Protein AF-A0A6I5P6I9-F1 (afdb_monomer_lite)

Foldseek 3Di:
DDDLVNVLVVQLVLLCVLLVVVCVVPPLDPDDDDQLDDLSNLVSLVVSCVVVVNPDLVSSLVCCVVPPCVVVVRSDPSVVSVVSNQSCLVSVVVSVVVVCVVVVVVPPPDDPDPPRPNPPPPPPPVPPPDDDDDPDDDDDDDDDDDDDDDDDDDD

Secondary structure (DSSP, 8-state):
---HHHHHHHHHHHHHHHHHHHHHHS-S-SSSPPPSS-HHHHHHHHHHHHHTT--SHHHHHHHHHHHSTTT-TT---HHHHHHHHHHTHHHHHHHHHHHHHHTTGGGSS----------------------------------------------

pLDDT: mean 72.96, std 24.02, range [27.31, 95.38]

Radius of gyration: 27.23 Å; chains: 1; bounding box: 78×47×62 Å

Sequence (155 aa):
MFDIDEFIIAVFLVVDKYLTPLLQRSPPRRKGAAPALSDSEVVTLEIVGEFLGHHDDARLWRYFYHHWHDWFPDLPNRTTFVRQAANLWHYKQLLQQQLLQTLGAAKSDLYRVDAFRCPSVASNAHPKRRYLPDWSATGVLRRNSAPFMVSVDTS

Structure (mmCIF, N/CA/C/O backbone):
data_AF-A0A6I5P6I9-F1
#
_entry.id   AF-A0A6I5P6I9-F1
#
loop_
_atom_site.group_PDB
_atom_site.id
_atom_site.type_symbol
_atom_site.label_atom_id
_atom_site.label_alt_id
_atom_site.label_comp_id
_atom_site.label_asym_id
_atom_site.label_entity_id
_atom_site.label_seq_id
_atom_site.pdbx_PDB_ins_code
_atom_site.Cartn_x
_atom_site.Cartn_y
_atom_site.Cartn_z
_atom_site.occupancy
_atom_site.B_iso_or_equiv
_atom_site.auth_seq_id
_atom_site.auth_comp_id
_atom_site.auth_asym_id
_atom_site.auth_atom_id
_atom_site.pdbx_PDB_model_num
ATOM 1 N N . MET A 1 1 ? -20.139 -18.083 -5.798 1.00 61.97 1 MET A N 1
ATOM 2 C CA . MET A 1 1 ? -18.685 -18.1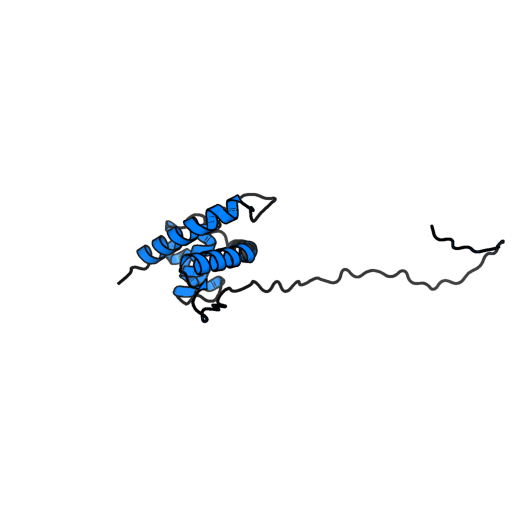58 -6.040 1.00 61.97 1 MET A CA 1
ATOM 3 C C . MET A 1 1 ? -18.282 -16.734 -6.357 1.00 61.97 1 MET A C 1
ATOM 5 O O . MET A 1 1 ? -18.874 -16.203 -7.281 1.00 61.97 1 MET A O 1
ATOM 9 N N . PHE A 1 2 ? -17.467 -16.088 -5.522 1.00 72.81 2 PHE A N 1
ATOM 10 C CA . PHE A 1 2 ? -17.078 -14.690 -5.747 1.00 72.81 2 PHE A CA 1
ATOM 11 C C . PHE A 1 2 ? -16.168 -14.615 -6.970 1.00 72.81 2 PHE A C 1
ATOM 13 O O . PHE A 1 2 ? -15.232 -15.414 -7.062 1.00 72.81 2 PHE A O 1
ATOM 20 N N . ASP A 1 3 ? -16.462 -13.701 -7.891 1.00 91.44 3 ASP A N 1
ATOM 21 C CA . ASP A 1 3 ? -15.547 -13.398 -8.990 1.00 91.44 3 ASP A CA 1
ATOM 22 C C . ASP A 1 3 ? -14.326 -12.625 -8.466 1.00 91.44 3 ASP A C 1
ATOM 24 O O . ASP A 1 3 ? -14.377 -12.003 -7.399 1.00 91.44 3 ASP A O 1
ATOM 28 N N . ILE A 1 4 ? -13.215 -12.664 -9.200 1.00 91.12 4 ILE A N 1
ATOM 29 C CA . ILE A 1 4 ? -11.998 -11.929 -8.838 1.00 91.12 4 ILE A CA 1
ATOM 30 C C . ILE A 1 4 ? -12.285 -10.422 -8.847 1.00 91.12 4 ILE A C 1
ATOM 32 O O . ILE A 1 4 ? -11.864 -9.722 -7.929 1.00 91.12 4 ILE A O 1
ATOM 36 N N . ASP A 1 5 ? -13.075 -9.949 -9.809 1.00 93.38 5 ASP A N 1
ATOM 37 C CA . ASP A 1 5 ? -13.570 -8.574 -9.919 1.00 93.38 5 ASP A CA 1
ATOM 38 C C . ASP A 1 5 ? -14.283 -8.123 -8.638 1.00 93.38 5 ASP A C 1
ATOM 40 O O . ASP A 1 5 ? -13.921 -7.121 -8.015 1.00 93.38 5 ASP A O 1
ATOM 44 N N . GLU A 1 6 ? -15.282 -8.901 -8.209 1.00 93.56 6 GLU A N 1
ATOM 45 C CA . GLU A 1 6 ? -16.060 -8.630 -6.999 1.00 93.56 6 GLU A CA 1
ATOM 46 C C . GLU A 1 6 ? -15.175 -8.656 -5.754 1.00 93.56 6 GLU A C 1
ATOM 48 O O . GLU A 1 6 ? -15.343 -7.833 -4.853 1.00 93.56 6 GLU A O 1
ATOM 53 N N . PHE A 1 7 ? -14.211 -9.577 -5.707 1.00 93.00 7 PHE A N 1
ATOM 54 C CA . PHE A 1 7 ? -13.251 -9.664 -4.617 1.00 93.00 7 PHE A CA 1
ATOM 55 C C . PHE A 1 7 ? -12.341 -8.431 -4.555 1.00 93.00 7 PHE A C 1
ATOM 57 O O . PHE A 1 7 ? -12.190 -7.850 -3.480 1.00 93.00 7 PHE A O 1
ATOM 64 N N . ILE A 1 8 ? -11.786 -7.984 -5.686 1.00 93.94 8 ILE A N 1
ATOM 65 C CA . ILE A 1 8 ? -10.951 -6.776 -5.765 1.00 93.94 8 ILE A CA 1
ATOM 66 C C . ILE A 1 8 ? -11.746 -5.558 -5.293 1.00 93.94 8 ILE A C 1
ATOM 68 O O . ILE A 1 8 ? -11.266 -4.807 -4.442 1.00 93.94 8 ILE A O 1
ATOM 72 N N . ILE A 1 9 ? -12.975 -5.389 -5.791 1.00 94.81 9 ILE A N 1
ATOM 73 C CA . ILE A 1 9 ? -13.851 -4.275 -5.408 1.00 94.81 9 ILE A CA 1
ATOM 74 C C . ILE A 1 9 ? -14.168 -4.334 -3.911 1.00 94.81 9 ILE A C 1
ATOM 76 O O . ILE A 1 9 ? -14.055 -3.326 -3.215 1.00 94.81 9 ILE A O 1
ATOM 80 N N . ALA A 1 10 ? -14.533 -5.507 -3.388 1.00 95.06 10 ALA A N 1
ATOM 81 C CA . ALA A 1 10 ? -14.851 -5.674 -1.975 1.00 95.06 10 ALA A CA 1
ATOM 82 C C . ALA A 1 10 ? -13.653 -5.332 -1.075 1.00 95.06 10 ALA A C 1
ATOM 84 O O . ALA A 1 10 ? -13.813 -4.600 -0.095 1.00 95.06 10 ALA A O 1
ATOM 85 N N . VAL A 1 11 ? -12.452 -5.813 -1.418 1.00 94.25 11 VAL A N 1
ATOM 86 C CA . VAL A 1 11 ? -11.222 -5.493 -0.680 1.00 94.25 11 VAL A CA 1
ATOM 87 C C . VAL A 1 11 ? -10.930 -3.999 -0.758 1.00 94.25 11 VAL A C 1
ATOM 89 O O . VAL A 1 11 ? -10.682 -3.396 0.284 1.00 94.25 11 VAL A O 1
ATOM 92 N N . PHE A 1 12 ? -11.021 -3.387 -1.942 1.00 95.19 12 PHE A N 1
ATOM 93 C CA . PHE A 1 12 ? -10.789 -1.954 -2.115 1.00 95.19 12 PHE A CA 1
ATOM 94 C C . PHE A 1 12 ? -11.726 -1.114 -1.244 1.00 95.19 12 PHE A C 1
ATOM 96 O O . PHE A 1 12 ? -11.264 -0.260 -0.491 1.00 95.19 12 PHE A O 1
ATOM 103 N N . LEU A 1 13 ? -13.032 -1.393 -1.276 1.00 95.38 13 LEU A N 1
ATOM 104 C CA . LEU A 1 13 ? -14.025 -0.653 -0.494 1.00 95.38 13 LEU A CA 1
ATOM 105 C C . LEU A 1 13 ? -13.794 -0.784 1.014 1.00 95.38 13 LEU A C 1
ATOM 107 O O . LEU A 1 13 ? -13.970 0.182 1.758 1.00 95.38 13 LEU A O 1
ATOM 111 N N . VAL A 1 14 ? -13.399 -1.972 1.481 1.00 93.69 14 VAL A N 1
ATOM 112 C CA . VAL A 1 14 ? -13.029 -2.172 2.884 1.00 93.69 14 VAL A CA 1
ATOM 113 C C . VAL A 1 14 ? -11.766 -1.376 3.193 1.00 93.69 14 VAL A C 1
ATOM 115 O O . VAL A 1 14 ? -11.786 -0.538 4.089 1.00 93.69 14 VAL A O 1
ATOM 118 N N . VAL A 1 15 ? -10.680 -1.583 2.452 1.00 94.38 15 VAL A N 1
ATOM 119 C CA . VAL A 1 15 ? -9.406 -0.895 2.691 1.00 94.38 15 VAL A CA 1
ATOM 120 C C . VAL A 1 15 ? -9.607 0.613 2.715 1.00 94.38 15 VAL A C 1
ATOM 122 O O . VAL A 1 15 ? -9.220 1.245 3.693 1.00 94.38 15 VAL A O 1
ATOM 125 N N . ASP A 1 16 ? -10.271 1.182 1.714 1.00 94.56 16 ASP A N 1
ATOM 126 C CA . ASP A 1 16 ? -10.471 2.622 1.609 1.00 94.56 16 ASP A CA 1
ATOM 127 C C . ASP A 1 16 ? -11.277 3.188 2.789 1.00 94.56 16 ASP A C 1
ATOM 129 O O . ASP A 1 16 ? -10.870 4.170 3.417 1.00 94.56 16 ASP A O 1
ATOM 133 N N . LYS A 1 17 ? -12.352 2.497 3.193 1.00 94.00 17 LYS A N 1
ATOM 134 C CA . LYS A 1 17 ? -13.175 2.875 4.351 1.00 94.00 17 LYS A CA 1
ATOM 135 C C . LYS A 1 17 ? -12.370 2.965 5.651 1.00 94.00 17 LYS A C 1
ATOM 137 O O . LYS A 1 17 ? -12.623 3.858 6.462 1.00 94.00 17 LYS A O 1
ATOM 142 N N . TYR A 1 18 ? -11.445 2.033 5.887 1.00 92.38 18 TYR A N 1
ATOM 143 C CA . TYR A 1 18 ? -10.670 1.977 7.134 1.00 92.38 18 TYR A CA 1
ATOM 144 C C . TYR A 1 18 ? -9.365 2.782 7.059 1.00 92.38 18 TYR A C 1
ATOM 146 O O . TYR A 1 18 ? -8.949 3.354 8.068 1.00 92.38 18 TYR A O 1
ATOM 154 N N . LEU A 1 19 ? -8.735 2.864 5.886 1.00 93.50 19 LEU A N 1
ATOM 155 C CA . LEU A 1 19 ? -7.439 3.506 5.685 1.00 93.50 19 LEU A CA 1
ATOM 156 C C . LEU A 1 19 ? -7.558 5.024 5.536 1.00 93.50 19 LEU A C 1
ATOM 158 O O . LEU A 1 19 ? -6.771 5.751 6.143 1.00 93.50 19 LEU A O 1
ATOM 162 N N . THR A 1 20 ? -8.550 5.522 4.796 1.00 92.75 20 THR A N 1
ATOM 163 C CA . THR A 1 20 ? -8.712 6.960 4.528 1.00 92.75 20 THR A CA 1
ATOM 164 C C . THR A 1 20 ? -8.754 7.813 5.806 1.00 92.75 20 THR A C 1
ATOM 166 O O . THR A 1 20 ? -7.992 8.782 5.897 1.00 92.75 20 THR A O 1
ATOM 169 N N . PRO A 1 21 ? -9.518 7.451 6.858 1.00 92.62 21 PRO A N 1
ATOM 170 C CA . PRO A 1 21 ? -9.493 8.185 8.125 1.00 92.62 21 PRO A CA 1
ATOM 171 C C . PRO A 1 21 ? -8.122 8.181 8.822 1.00 92.62 21 PRO A C 1
ATOM 173 O O . PRO A 1 21 ? -7.765 9.150 9.494 1.00 92.62 21 PRO A O 1
ATOM 176 N N . LEU A 1 22 ? -7.337 7.107 8.676 1.00 91.06 22 LEU A N 1
ATOM 177 C CA . LEU A 1 22 ? -5.991 7.011 9.251 1.00 91.06 22 LEU A CA 1
ATOM 178 C C . LEU A 1 22 ? -5.008 7.929 8.514 1.00 91.06 22 LEU A C 1
ATOM 180 O O . LEU A 1 22 ? -4.232 8.639 9.158 1.00 91.06 22 LEU A O 1
ATOM 184 N N . LE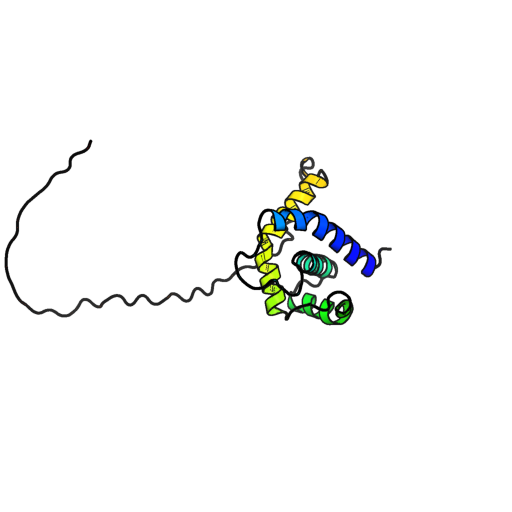U A 1 23 ? -5.084 7.963 7.181 1.00 90.44 23 LEU A N 1
ATOM 185 C CA . LEU A 1 23 ? -4.256 8.827 6.335 1.00 90.44 23 LEU A CA 1
ATOM 186 C C . LEU A 1 23 ? -4.571 10.314 6.544 1.00 90.44 23 LEU A C 1
ATOM 188 O O . LEU A 1 23 ? -3.662 11.141 6.527 1.00 90.44 23 LEU A O 1
ATOM 192 N N . GLN A 1 24 ? -5.838 10.663 6.786 1.00 89.44 24 GLN A N 1
ATOM 193 C CA . GLN A 1 24 ? -6.246 12.041 7.088 1.00 89.44 24 GLN A CA 1
ATOM 194 C C . GLN A 1 24 ? -5.711 12.527 8.441 1.00 89.44 24 GLN A C 1
ATOM 196 O O . GLN A 1 24 ? -5.313 13.683 8.569 1.00 89.44 24 GLN A O 1
ATOM 201 N N . ARG A 1 25 ? -5.678 11.651 9.455 1.00 89.00 25 ARG A N 1
ATOM 202 C CA . ARG A 1 25 ? -5.149 11.984 10.790 1.00 89.00 25 ARG A CA 1
ATOM 203 C C . ARG A 1 25 ? -3.638 12.161 10.790 1.00 89.00 25 ARG A C 1
ATOM 205 O O . ARG A 1 25 ? -3.115 13.033 11.476 1.00 89.00 25 ARG A O 1
ATOM 212 N N . SER A 1 26 ? -2.940 11.311 10.048 1.00 86.19 26 SER A N 1
ATOM 213 C CA . SER A 1 26 ? -1.494 11.371 9.899 1.00 86.19 26 SER A CA 1
ATOM 214 C C . SER A 1 26 ? -1.163 11.045 8.449 1.00 86.19 26 SER A C 1
ATOM 216 O O . SER A 1 26 ? -1.279 9.881 8.075 1.00 86.19 26 SER A O 1
ATOM 218 N N . PRO A 1 27 ? -0.744 12.011 7.618 1.00 84.94 27 PRO A N 1
ATOM 219 C CA . PRO A 1 27 ? -0.365 11.717 6.244 1.00 84.94 27 PRO A CA 1
ATOM 220 C C . PRO A 1 27 ? 0.977 10.960 6.206 1.00 84.94 27 PRO A C 1
ATOM 222 O O . PRO A 1 27 ? 1.930 11.374 6.877 1.00 84.94 27 PRO A O 1
ATOM 225 N N . PRO A 1 28 ? 1.104 9.888 5.398 1.00 82.44 28 PRO A N 1
ATOM 226 C CA . PRO A 1 28 ? 2.312 9.055 5.346 1.00 82.44 28 PRO A CA 1
ATOM 227 C C . PRO A 1 28 ? 3.532 9.810 4.811 1.00 82.44 28 PRO A C 1
ATOM 229 O O . PRO A 1 28 ? 4.678 9.433 5.056 1.00 82.44 28 PRO A O 1
ATOM 232 N N . ARG A 1 29 ? 3.301 10.887 4.056 1.00 82.75 29 ARG A N 1
ATOM 233 C CA . ARG A 1 29 ? 4.335 11.695 3.412 1.00 82.75 29 ARG A CA 1
ATOM 234 C C . ARG A 1 29 ? 4.160 13.151 3.831 1.00 82.75 29 ARG A C 1
ATOM 236 O O . ARG A 1 29 ? 3.105 13.736 3.629 1.00 82.75 29 ARG A O 1
ATOM 243 N N . ARG A 1 30 ? 5.218 13.741 4.401 1.00 70.88 30 ARG A N 1
ATOM 244 C CA . ARG A 1 30 ? 5.261 15.168 4.786 1.00 70.88 30 ARG A CA 1
ATOM 245 C C . ARG A 1 30 ? 5.794 16.084 3.678 1.00 70.88 30 ARG A C 1
ATOM 247 O O . ARG A 1 30 ? 5.635 17.295 3.769 1.00 70.88 30 ARG A O 1
ATOM 254 N N . LYS A 1 31 ? 6.481 15.526 2.673 1.00 65.94 31 LYS A N 1
ATOM 255 C CA . LYS A 1 31 ? 7.112 16.252 1.557 1.00 65.94 31 LYS A CA 1
ATOM 256 C C . LYS A 1 31 ? 7.082 15.405 0.281 1.00 65.94 31 LYS A C 1
ATOM 258 O O . LYS A 1 31 ? 7.194 14.183 0.367 1.00 65.94 31 LYS A O 1
ATOM 263 N N . GLY A 1 32 ? 7.018 16.067 -0.874 1.00 73.38 32 GLY A N 1
ATOM 264 C CA . GLY A 1 32 ? 7.041 15.447 -2.205 1.00 73.38 32 GLY A CA 1
ATOM 265 C C . GLY A 1 32 ? 5.676 15.431 -2.894 1.00 73.38 32 GLY A C 1
ATOM 266 O O . GLY A 1 32 ? 4.656 15.721 -2.273 1.00 73.38 32 GLY A O 1
ATOM 267 N N . ALA A 1 33 ? 5.679 15.110 -4.189 1.00 74.19 33 ALA A N 1
ATOM 268 C CA . ALA A 1 33 ? 4.457 14.951 -4.969 1.00 74.19 33 ALA A CA 1
ATOM 269 C C . ALA A 1 33 ? 3.626 13.762 -4.461 1.00 74.19 33 ALA A C 1
ATOM 271 O O . ALA A 1 33 ? 4.169 12.786 -3.928 1.00 74.19 33 ALA A O 1
ATOM 272 N N . ALA A 1 34 ? 2.306 13.850 -4.633 1.00 80.12 34 ALA A N 1
ATOM 273 C CA . ALA A 1 34 ? 1.436 12.702 -4.435 1.00 80.12 34 ALA A CA 1
ATOM 274 C C . ALA A 1 34 ? 1.814 11.593 -5.439 1.00 80.12 34 ALA A C 1
ATOM 276 O O . ALA A 1 34 ? 2.248 11.904 -6.551 1.00 80.12 34 ALA A O 1
ATOM 277 N N . PRO A 1 35 ? 1.719 10.312 -5.052 1.00 84.12 35 PRO A N 1
ATOM 278 C CA . PRO A 1 35 ? 1.939 9.215 -5.972 1.00 84.12 35 PRO A CA 1
ATOM 279 C C . PRO A 1 35 ? 0.765 9.184 -6.954 1.00 84.12 35 PRO A C 1
ATOM 281 O O . PRO A 1 35 ? -0.335 9.619 -6.620 1.00 84.12 35 PRO A O 1
ATOM 284 N N . ALA A 1 36 ? 1.009 8.676 -8.158 1.00 87.75 36 ALA A N 1
ATOM 285 C CA . ALA A 1 36 ? -0.052 8.519 -9.149 1.00 87.75 36 ALA A CA 1
ATOM 286 C C . ALA A 1 36 ? -1.112 7.509 -8.663 1.00 87.75 36 ALA A C 1
ATOM 288 O O . ALA A 1 36 ? -2.302 7.761 -8.776 1.00 87.75 36 ALA A O 1
ATOM 289 N N . LEU A 1 37 ? -0.661 6.432 -8.012 1.00 92.00 37 LEU A N 1
ATOM 290 C CA . LEU A 1 37 ? -1.510 5.429 -7.377 1.00 92.00 37 LEU A CA 1
ATOM 291 C C . LEU A 1 37 ? -1.805 5.803 -5.917 1.00 92.00 37 LEU A C 1
ATOM 293 O O . LEU A 1 37 ? -0.889 6.124 -5.148 1.00 92.00 37 LEU A O 1
ATOM 297 N N . SER A 1 38 ? -3.068 5.737 -5.510 1.00 92.50 38 SER A N 1
ATOM 298 C CA . SER A 1 38 ? -3.485 6.025 -4.140 1.00 92.50 38 SER A CA 1
ATOM 299 C C . SER A 1 38 ? -2.950 4.988 -3.147 1.00 92.50 38 SER A C 1
ATOM 301 O O . SER A 1 38 ? -2.662 3.835 -3.473 1.00 92.50 38 SER A O 1
ATOM 303 N N . ASP A 1 39 ? -2.816 5.401 -1.886 1.00 93.06 39 ASP A N 1
ATOM 304 C CA . ASP A 1 39 ? -2.329 4.512 -0.831 1.00 93.06 39 ASP A CA 1
ATOM 305 C C . ASP A 1 39 ? -3.326 3.360 -0.546 1.00 93.06 39 ASP A C 1
ATOM 307 O O . ASP A 1 39 ? -2.895 2.254 -0.215 1.00 93.06 39 ASP A O 1
ATOM 311 N N . SER A 1 40 ? -4.635 3.585 -0.742 1.00 94.56 40 SER A N 1
ATOM 312 C CA . SER A 1 40 ? -5.686 2.554 -0.656 1.00 94.56 40 SER A CA 1
ATOM 313 C C . SER A 1 40 ? -5.547 1.496 -1.752 1.00 94.56 40 SER A C 1
ATOM 315 O O . SER A 1 40 ? -5.642 0.299 -1.471 1.00 94.56 40 SER A O 1
ATOM 317 N N . GLU A 1 41 ? -5.264 1.909 -2.990 1.00 94.50 41 GLU A N 1
ATOM 318 C CA . GLU A 1 41 ? -5.020 0.978 -4.097 1.00 94.50 41 GLU A CA 1
ATOM 319 C C . GLU A 1 41 ? -3.779 0.127 -3.830 1.00 94.50 41 GLU A C 1
ATOM 321 O O . GLU A 1 41 ? -3.842 -1.088 -3.965 1.00 94.50 41 GLU A O 1
ATOM 326 N N . VAL A 1 42 ? -2.677 0.718 -3.356 1.00 94.19 42 VAL A N 1
ATOM 327 C CA . VAL A 1 42 ? -1.456 -0.043 -3.035 1.00 94.19 42 VAL A CA 1
ATOM 328 C C . VAL A 1 42 ? -1.724 -1.168 -2.038 1.00 94.19 42 VAL A C 1
ATOM 330 O O . VAL A 1 42 ? -1.315 -2.305 -2.272 1.00 94.19 42 VAL A O 1
ATOM 333 N N . VAL A 1 43 ? -2.433 -0.868 -0.948 1.00 93.75 43 VAL A N 1
ATOM 334 C CA . VAL A 1 43 ? -2.775 -1.872 0.071 1.00 93.75 43 VAL A CA 1
ATOM 335 C C . VAL A 1 43 ? -3.734 -2.926 -0.493 1.00 93.75 43 VAL A C 1
ATOM 337 O O . VAL A 1 43 ? -3.605 -4.106 -0.171 1.00 93.75 43 VAL A O 1
ATOM 340 N N . THR A 1 44 ? -4.656 -2.531 -1.374 1.00 94.88 44 THR A N 1
ATOM 341 C CA . THR A 1 44 ? -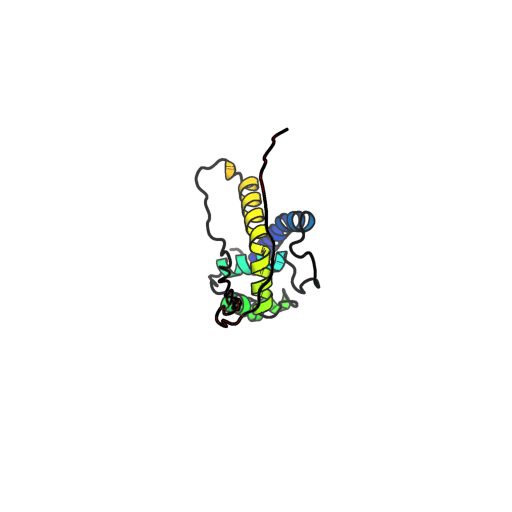5.562 -3.459 -2.069 1.00 94.88 44 THR A CA 1
ATOM 342 C C . THR A 1 44 ? -4.782 -4.440 -2.942 1.00 94.88 44 THR A C 1
ATOM 344 O O . THR A 1 44 ? -4.989 -5.647 -2.834 1.00 94.88 44 THR A O 1
ATOM 347 N N . LEU A 1 45 ? -3.844 -3.943 -3.754 1.00 93.75 45 LEU A N 1
ATOM 348 C CA . LEU A 1 45 ? -3.006 -4.772 -4.622 1.00 93.75 45 LEU A CA 1
ATOM 349 C C . LEU A 1 45 ? -2.166 -5.769 -3.817 1.00 93.75 45 LEU A C 1
ATOM 351 O O . LEU A 1 45 ? -2.037 -6.921 -4.221 1.00 93.75 45 LEU A O 1
ATOM 355 N N . GLU A 1 46 ? -1.629 -5.364 -2.664 1.00 92.69 46 GLU A N 1
ATOM 356 C CA . GLU A 1 46 ? -0.904 -6.278 -1.773 1.00 92.69 46 GLU A CA 1
ATOM 357 C C . GLU A 1 46 ? -1.793 -7.390 -1.211 1.00 92.69 46 GLU A C 1
ATOM 359 O O . GLU A 1 46 ? -1.411 -8.557 -1.259 1.00 92.69 46 GLU A O 1
ATOM 364 N N . ILE A 1 47 ? -2.980 -7.049 -0.700 1.00 91.94 47 ILE A N 1
ATOM 365 C CA . ILE A 1 47 ? -3.899 -8.028 -0.100 1.00 91.94 47 ILE A CA 1
ATOM 366 C C . ILE A 1 47 ? -4.402 -9.011 -1.157 1.00 91.94 47 ILE A C 1
ATOM 368 O O . ILE A 1 47 ? -4.359 -10.224 -0.947 1.00 91.94 47 ILE A O 1
ATOM 372 N N . VAL A 1 48 ? -4.862 -8.498 -2.300 1.00 93.00 48 VAL A N 1
ATOM 373 C CA . VAL A 1 48 ? -5.360 -9.332 -3.397 1.00 93.00 48 VAL A CA 1
ATOM 374 C C . VAL A 1 48 ? -4.224 -10.173 -3.976 1.00 93.00 48 VAL A C 1
ATOM 376 O O . VAL A 1 48 ? -4.405 -11.363 -4.210 1.00 93.00 48 VAL A O 1
ATOM 379 N N . GLY A 1 49 ? -3.038 -9.594 -4.172 1.00 92.06 49 GLY A N 1
ATOM 380 C CA . GLY A 1 49 ? -1.886 -10.324 -4.691 1.00 92.06 49 GLY A CA 1
ATOM 381 C C . GLY A 1 49 ? -1.448 -11.466 -3.775 1.00 92.06 49 GLY A C 1
ATOM 382 O O . GLY A 1 49 ? -1.223 -12.573 -4.259 1.00 92.06 49 GLY A O 1
ATOM 383 N N . GLU A 1 50 ? -1.398 -11.240 -2.461 1.00 90.12 50 GLU A N 1
ATOM 384 C CA . GLU A 1 50 ? -1.098 -12.298 -1.489 1.00 90.12 50 GLU A CA 1
ATOM 385 C C . GLU A 1 50 ? -2.188 -13.383 -1.492 1.00 90.12 50 GLU A C 1
ATOM 387 O O . GLU A 1 50 ? -1.864 -14.570 -1.476 1.00 90.12 50 GLU A O 1
ATOM 392 N N . PHE A 1 51 ? -3.469 -13.000 -1.592 1.00 89.44 51 PHE A N 1
ATOM 393 C CA . PHE A 1 51 ? -4.591 -13.941 -1.696 1.00 89.44 51 PHE A CA 1
ATOM 394 C C . PHE A 1 51 ? -4.511 -14.824 -2.952 1.00 89.44 51 PHE A C 1
ATOM 396 O O . PHE A 1 51 ? -4.814 -16.014 -2.895 1.00 89.44 51 PHE A O 1
ATOM 403 N N . LEU A 1 52 ? -4.043 -14.269 -4.071 1.00 89.31 52 LEU A N 1
ATOM 404 C CA . LEU A 1 52 ? -3.807 -14.999 -5.321 1.00 89.31 52 LEU A CA 1
ATOM 405 C C . LEU A 1 52 ? -2.500 -15.823 -5.313 1.00 89.31 52 LEU A C 1
ATOM 407 O O . LEU A 1 52 ? -2.191 -16.499 -6.294 1.00 89.31 52 LEU A O 1
ATOM 411 N N . GLY A 1 53 ? -1.723 -15.792 -4.222 1.00 88.62 53 GLY A N 1
ATOM 412 C CA . GLY A 1 53 ? -0.468 -16.539 -4.072 1.00 88.62 53 GLY A CA 1
ATOM 413 C C . GLY A 1 53 ? 0.764 -15.847 -4.671 1.00 88.62 53 GLY A C 1
ATOM 414 O O . GLY A 1 53 ? 1.809 -16.474 -4.873 1.00 88.62 53 GLY A O 1
ATOM 415 N N . HIS A 1 54 ? 0.680 -14.551 -4.976 1.00 88.12 54 HIS A N 1
ATOM 416 C CA . HIS A 1 54 ? 1.801 -13.751 -5.468 1.00 88.12 54 HIS A CA 1
ATOM 417 C C . HIS A 1 54 ? 2.614 -13.149 -4.317 1.00 88.12 54 HIS A C 1
ATOM 419 O O . HIS A 1 54 ? 2.574 -11.953 -4.058 1.00 88.12 54 HIS A O 1
ATOM 425 N N . HIS A 1 55 ? 3.414 -13.995 -3.673 1.00 78.31 55 HIS A N 1
ATOM 426 C CA . HIS A 1 55 ? 4.249 -13.641 -2.516 1.00 78.31 55 HIS A CA 1
ATOM 427 C C . HIS A 1 55 ? 5.466 -12.751 -2.819 1.00 78.31 55 HIS A C 1
ATOM 429 O O . HIS A 1 55 ? 6.078 -12.206 -1.900 1.00 78.31 55 HIS A O 1
ATOM 435 N N . ASP A 1 56 ? 5.844 -12.642 -4.094 1.00 86.62 56 ASP A N 1
ATOM 436 C CA . ASP A 1 56 ? 6.963 -11.818 -4.545 1.00 86.62 56 ASP A CA 1
ATOM 437 C C . ASP A 1 56 ? 6.439 -10.503 -5.128 1.00 86.62 56 ASP A C 1
ATOM 439 O O . ASP A 1 56 ? 5.665 -10.530 -6.089 1.00 86.62 56 ASP A O 1
ATOM 443 N N . ASP A 1 57 ? 6.963 -9.363 -4.667 1.00 87.00 57 ASP A N 1
ATOM 444 C CA . ASP A 1 57 ? 6.599 -8.027 -5.170 1.00 87.00 57 ASP A CA 1
ATOM 445 C C . ASP A 1 57 ? 6.661 -7.925 -6.703 1.00 87.00 57 ASP A C 1
ATOM 447 O O . ASP A 1 57 ? 5.851 -7.258 -7.344 1.00 87.00 57 ASP A O 1
ATOM 451 N N . ALA A 1 58 ? 7.637 -8.599 -7.321 1.00 88.75 58 ALA A N 1
ATOM 452 C CA . ALA A 1 58 ? 7.802 -8.610 -8.770 1.00 88.75 58 ALA A CA 1
ATOM 453 C C . ALA A 1 58 ? 6.714 -9.417 -9.491 1.00 88.75 58 ALA A C 1
ATOM 455 O O . ALA A 1 58 ? 6.307 -9.028 -10.585 1.00 88.75 58 ALA A O 1
ATOM 456 N N . ARG A 1 59 ? 6.262 -10.534 -8.906 1.00 89.88 59 ARG A N 1
ATOM 457 C CA . ARG A 1 59 ? 5.181 -11.355 -9.470 1.00 89.88 59 ARG A CA 1
ATOM 458 C C . ARG A 1 59 ? 3.842 -10.662 -9.291 1.00 89.88 59 ARG A C 1
ATOM 460 O O . ARG A 1 59 ? 3.096 -10.573 -10.258 1.00 89.88 59 ARG A O 1
ATOM 467 N N . LEU A 1 60 ? 3.607 -10.111 -8.103 1.00 92.50 60 LEU A N 1
ATOM 468 C CA . LEU A 1 60 ? 2.426 -9.324 -7.779 1.00 92.50 60 LEU A CA 1
ATOM 469 C C . LEU A 1 60 ? 2.280 -8.150 -8.748 1.00 92.50 60 LEU A C 1
ATOM 471 O O . LEU A 1 60 ? 1.286 -8.058 -9.463 1.00 92.50 60 LEU A O 1
ATOM 475 N N . TRP A 1 61 ? 3.311 -7.305 -8.851 1.00 93.75 61 TRP A N 1
ATOM 476 C CA . TRP A 1 61 ? 3.283 -6.145 -9.743 1.00 93.75 61 TRP A CA 1
ATOM 477 C C . TRP A 1 61 ? 3.053 -6.551 -11.204 1.00 93.75 61 TRP A C 1
ATOM 479 O O . TRP A 1 61 ? 2.239 -5.945 -11.894 1.00 93.75 61 TRP A O 1
ATOM 489 N N . ARG A 1 62 ? 3.732 -7.607 -11.673 1.00 93.62 62 ARG A N 1
ATOM 490 C CA . ARG A 1 62 ? 3.591 -8.103 -13.049 1.00 93.62 62 ARG A CA 1
ATOM 491 C C . ARG A 1 62 ? 2.182 -8.626 -13.335 1.00 93.62 62 ARG A C 1
ATOM 493 O O . ARG A 1 62 ? 1.678 -8.394 -14.428 1.00 93.62 62 ARG A O 1
ATOM 500 N N . TYR A 1 63 ? 1.565 -9.318 -12.381 1.00 93.31 63 TYR A N 1
ATOM 501 C CA . TYR A 1 63 ? 0.200 -9.817 -12.513 1.00 93.31 63 TYR A CA 1
ATOM 502 C C . TYR A 1 63 ? -0.791 -8.663 -12.711 1.00 93.31 63 TYR A C 1
ATOM 504 O O . TYR A 1 63 ? -1.513 -8.643 -13.706 1.00 93.31 63 TYR A O 1
ATOM 512 N N . PHE A 1 64 ? -0.763 -7.653 -11.836 1.00 92.81 64 PHE A N 1
ATOM 513 C CA . PHE A 1 64 ? -1.664 -6.502 -11.951 1.00 92.81 64 PHE A CA 1
ATOM 514 C C . PHE A 1 64 ? -1.390 -5.653 -13.188 1.00 92.81 64 PHE A C 1
ATOM 516 O O . PHE A 1 64 ? -2.331 -5.219 -13.845 1.00 92.81 64 PHE A O 1
ATOM 523 N N . TYR A 1 65 ? -0.121 -5.498 -13.566 1.00 92.94 65 TYR A N 1
ATOM 524 C CA . TYR A 1 65 ? 0.245 -4.784 -14.785 1.00 92.94 65 TYR A CA 1
ATOM 525 C C . TYR A 1 65 ? -0.267 -5.468 -16.064 1.00 92.94 65 TYR A C 1
ATOM 527 O O . TYR A 1 65 ? -0.539 -4.787 -17.044 1.00 92.94 65 TYR A O 1
ATOM 535 N N . HIS A 1 66 ? -0.394 -6.798 -16.094 1.00 93.12 66 HIS A N 1
ATOM 536 C CA . HIS A 1 66 ? -0.868 -7.509 -17.288 1.00 93.12 66 HIS A CA 1
ATOM 537 C C . HIS A 1 66 ? -2.372 -7.776 -17.304 1.00 93.12 66 HIS A C 1
ATOM 539 O O . HIS A 1 66 ? -2.953 -7.816 -18.384 1.00 93.12 66 HIS A O 1
ATOM 545 N N . HIS A 1 67 ? -2.993 -7.988 -16.143 1.00 91.50 67 HIS A N 1
ATOM 546 C CA . HIS A 1 67 ? -4.389 -8.428 -16.064 1.00 91.50 67 HIS A CA 1
ATOM 547 C C . HIS A 1 67 ? -5.363 -7.336 -15.625 1.00 91.50 67 HIS A C 1
ATOM 549 O O . HIS A 1 67 ? -6.535 -7.419 -15.963 1.00 91.50 67 HIS A O 1
ATOM 555 N N . TRP A 1 68 ? -4.886 -6.316 -14.909 1.00 91.75 68 TRP A N 1
ATOM 556 C CA . TRP A 1 68 ? -5.740 -5.317 -14.256 1.00 91.75 68 TRP A CA 1
ATOM 557 C C . TRP A 1 68 ? -5.282 -3.881 -14.527 1.00 91.75 68 TRP A C 1
ATOM 559 O O . TRP A 1 68 ? -5.638 -2.962 -13.793 1.00 91.75 68 TRP A O 1
ATOM 569 N N . HIS A 1 69 ? -4.492 -3.664 -15.581 1.00 90.75 69 HIS A N 1
ATOM 570 C CA . HIS A 1 69 ? -3.988 -2.333 -15.930 1.00 90.75 69 HIS A CA 1
ATOM 571 C C . HIS A 1 69 ? -5.119 -1.341 -16.219 1.00 90.75 69 HIS A C 1
ATOM 573 O O . HIS A 1 69 ? -5.009 -0.171 -15.870 1.00 90.75 69 HIS A O 1
ATOM 579 N N . ASP A 1 70 ? -6.222 -1.807 -16.807 1.00 91.50 70 ASP A N 1
ATOM 580 C CA . ASP A 1 70 ? -7.382 -0.961 -17.106 1.00 91.50 70 ASP A CA 1
ATOM 581 C C . ASP A 1 70 ? -8.043 -0.406 -15.836 1.00 91.50 70 ASP A C 1
ATOM 583 O O . ASP A 1 70 ? -8.640 0.667 -15.863 1.00 91.50 70 ASP A O 1
ATOM 587 N N . TRP A 1 71 ? -7.916 -1.121 -14.714 1.00 90.12 71 TRP A N 1
ATOM 588 C CA . TRP A 1 71 ? -8.462 -0.712 -13.419 1.00 90.12 71 TRP A CA 1
ATOM 589 C C . TRP A 1 71 ? -7.478 0.155 -12.631 1.00 90.12 71 TRP A C 1
ATOM 591 O O . TRP A 1 71 ? -7.901 0.989 -11.837 1.00 90.12 71 TRP A O 1
ATOM 601 N N . PHE A 1 72 ? -6.176 -0.010 -12.879 1.00 90.06 72 PHE A N 1
ATOM 602 C CA . PHE A 1 72 ? -5.098 0.740 -12.233 1.00 90.06 72 PHE A CA 1
ATOM 603 C C . PHE A 1 72 ? -4.195 1.411 -13.284 1.00 90.06 72 PHE A C 1
ATOM 605 O O . PHE A 1 72 ? -3.014 1.062 -13.392 1.00 90.06 72 PHE A O 1
ATOM 612 N N . PRO A 1 73 ? -4.714 2.378 -14.068 1.00 88.94 73 PRO A N 1
ATOM 613 C CA . PRO A 1 73 ? -3.966 2.993 -15.169 1.00 88.94 73 PRO A CA 1
ATOM 614 C C . PRO A 1 73 ? -2.724 3.760 -14.692 1.00 88.94 73 PRO A C 1
ATOM 616 O O . PRO A 1 73 ? -1.749 3.896 -15.428 1.00 88.94 73 PRO A O 1
ATOM 619 N N . ASP A 1 74 ? -2.743 4.217 -13.440 1.00 91.62 74 ASP A N 1
ATOM 620 C CA . ASP A 1 74 ? -1.678 4.987 -12.801 1.00 91.62 74 ASP A CA 1
ATOM 621 C C . ASP A 1 74 ? -0.666 4.114 -12.032 1.00 91.62 74 ASP A C 1
ATOM 623 O O . ASP A 1 74 ? 0.123 4.624 -11.228 1.00 91.62 74 ASP A O 1
ATOM 627 N N . LEU A 1 75 ? -0.659 2.792 -12.263 1.00 91.81 75 LEU A N 1
ATOM 628 C CA . LEU A 1 75 ? 0.263 1.857 -11.614 1.00 91.81 75 LEU A CA 1
ATOM 629 C C . LEU A 1 75 ? 1.728 2.247 -11.918 1.00 91.81 75 LEU A C 1
ATOM 631 O O . LEU A 1 75 ? 2.191 2.122 -13.057 1.00 91.81 75 LEU A O 1
ATOM 635 N N . PRO A 1 76 ? 2.512 2.701 -10.917 1.00 90.56 76 PRO A N 1
ATOM 636 C CA . PRO A 1 76 ? 3.867 3.168 -11.161 1.00 90.56 76 PRO A CA 1
ATOM 637 C C . PRO A 1 76 ? 4.811 1.991 -11.424 1.00 90.56 76 PRO A C 1
ATOM 639 O O . PRO A 1 76 ? 4.468 0.821 -11.248 1.00 90.56 76 PRO A O 1
ATOM 642 N N . ASN A 1 77 ? 6.063 2.293 -11.778 1.00 91.56 77 ASN A N 1
ATOM 643 C CA . ASN A 1 77 ? 7.083 1.253 -11.899 1.00 91.56 77 ASN A CA 1
ATOM 644 C C . ASN A 1 77 ? 7.226 0.428 -10.603 1.00 91.56 77 ASN A C 1
ATOM 646 O O . ASN A 1 77 ? 7.029 0.934 -9.493 1.00 91.56 77 ASN A O 1
ATOM 650 N N . ARG A 1 78 ? 7.640 -0.838 -10.748 1.00 92.00 78 ARG A N 1
ATOM 651 C CA . ARG A 1 78 ? 7.788 -1.796 -9.638 1.00 92.00 78 ARG A CA 1
ATOM 652 C C . ARG A 1 78 ? 8.512 -1.205 -8.426 1.00 92.00 78 ARG A C 1
ATOM 654 O O . ARG A 1 78 ? 8.068 -1.359 -7.297 1.00 92.00 78 ARG A O 1
ATOM 661 N N . THR A 1 79 ? 9.634 -0.521 -8.638 1.00 91.19 79 THR A N 1
ATOM 662 C CA . THR A 1 79 ? 10.466 0.018 -7.551 1.00 91.19 79 THR A CA 1
ATOM 663 C C . THR A 1 79 ? 9.756 1.120 -6.763 1.00 91.19 79 THR A C 1
ATOM 665 O O . THR A 1 79 ? 9.938 1.237 -5.554 1.00 91.19 79 THR A O 1
ATOM 668 N N . THR A 1 80 ? 8.947 1.939 -7.437 1.00 91.56 80 THR A N 1
ATOM 669 C CA . THR A 1 80 ? 8.152 2.998 -6.805 1.00 91.56 80 THR A CA 1
ATOM 670 C C . THR A 1 80 ? 6.961 2.415 -6.065 1.00 91.56 80 THR A C 1
ATOM 672 O O . THR A 1 80 ? 6.731 2.826 -4.931 1.00 91.56 80 THR A O 1
ATOM 675 N N . PHE A 1 81 ? 6.287 1.423 -6.654 1.00 92.19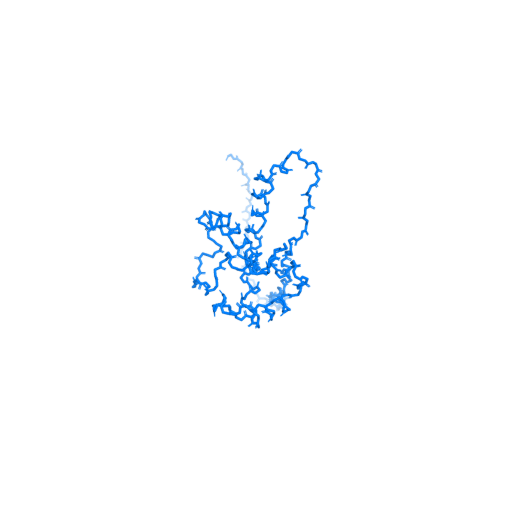 81 PHE A N 1
ATOM 676 C CA . PHE A 1 81 ? 5.227 0.664 -5.995 1.00 92.19 81 PHE A CA 1
ATOM 677 C C . PHE A 1 81 ? 5.722 0.045 -4.679 1.00 92.19 81 PHE A C 1
ATOM 679 O O . PHE A 1 81 ? 5.189 0.357 -3.620 1.00 92.19 81 PHE A O 1
ATOM 686 N N . VAL A 1 82 ? 6.819 -0.723 -4.714 1.00 91.56 82 VAL A N 1
ATOM 687 C CA . VAL A 1 82 ? 7.395 -1.363 -3.514 1.00 91.56 82 VAL A CA 1
ATOM 688 C C . VAL A 1 82 ? 7.807 -0.331 -2.468 1.00 91.56 82 VAL A C 1
ATOM 690 O O . VAL A 1 82 ? 7.569 -0.513 -1.278 1.00 91.56 82 VAL A O 1
ATOM 693 N N . ARG A 1 83 ? 8.392 0.798 -2.886 1.00 90.50 83 ARG A N 1
ATOM 694 C CA . ARG A 1 83 ? 8.748 1.882 -1.961 1.00 90.50 83 ARG A CA 1
ATOM 695 C C . ARG A 1 83 ? 7.512 2.503 -1.304 1.00 90.50 83 ARG A C 1
ATOM 697 O O . ARG A 1 83 ? 7.548 2.805 -0.114 1.00 90.50 83 ARG A O 1
ATOM 704 N N . GLN A 1 84 ? 6.439 2.722 -2.061 1.00 91.12 84 GLN A N 1
ATOM 705 C CA . GLN A 1 84 ? 5.184 3.251 -1.527 1.00 91.12 84 GLN A CA 1
ATOM 706 C C . GLN A 1 84 ? 4.542 2.257 -0.554 1.00 91.12 84 GLN A C 1
ATOM 708 O O . GLN A 1 84 ? 4.222 2.633 0.572 1.00 91.12 84 GLN A O 1
ATOM 713 N N . ALA A 1 85 ? 4.462 0.986 -0.943 1.00 91.19 85 ALA A N 1
ATOM 714 C CA . ALA A 1 85 ? 4.002 -0.108 -0.100 1.00 91.19 85 ALA A CA 1
ATOM 715 C C . ALA A 1 85 ? 4.812 -0.202 1.202 1.00 91.19 85 ALA A C 1
ATOM 717 O O . ALA A 1 85 ? 4.240 -0.310 2.288 1.00 91.19 85 ALA A O 1
ATOM 718 N N . ALA A 1 86 ? 6.137 -0.075 1.120 1.00 90.25 86 ALA A N 1
ATOM 719 C CA . ALA A 1 86 ? 7.008 -0.079 2.284 1.00 90.25 86 ALA A CA 1
ATOM 720 C C . ALA A 1 86 ? 6.731 1.098 3.225 1.00 90.25 86 ALA A C 1
ATOM 722 O O . ALA A 1 86 ? 6.653 0.902 4.432 1.00 90.25 86 ALA A O 1
ATOM 723 N N . ASN A 1 87 ? 6.511 2.304 2.699 1.00 90.25 87 ASN A N 1
ATOM 724 C CA . ASN A 1 87 ? 6.186 3.476 3.519 1.00 90.25 87 ASN A CA 1
ATOM 725 C C . ASN A 1 87 ? 4.844 3.342 4.258 1.00 90.25 87 ASN A C 1
ATOM 727 O O . ASN A 1 87 ? 4.655 3.953 5.308 1.00 90.25 87 ASN A O 1
ATOM 731 N N . LEU A 1 88 ? 3.925 2.532 3.733 1.00 91.69 88 LEU A N 1
ATOM 732 C CA . LEU A 1 88 ? 2.612 2.295 4.327 1.00 91.69 88 LEU A CA 1
ATOM 733 C C . LEU A 1 88 ? 2.624 1.234 5.437 1.00 91.69 88 LEU A C 1
ATOM 735 O O . LEU A 1 88 ? 1.580 1.004 6.040 1.00 91.69 88 LEU A O 1
ATOM 739 N N . TRP A 1 89 ? 3.769 0.617 5.763 1.00 90.75 89 TRP A N 1
ATOM 740 C CA . TRP A 1 89 ? 3.861 -0.477 6.746 1.00 90.75 89 TRP A CA 1
ATOM 741 C C . TRP A 1 89 ? 3.129 -0.177 8.065 1.00 90.75 89 TRP A C 1
ATOM 743 O O . TRP A 1 89 ? 2.368 -1.007 8.561 1.00 90.75 89 TRP A O 1
ATOM 753 N N . HIS A 1 90 ? 3.302 1.034 8.604 1.00 90.06 90 HIS A N 1
ATOM 754 C CA . HIS A 1 90 ? 2.705 1.432 9.875 1.00 90.06 90 HIS A CA 1
ATOM 755 C C . HIS A 1 90 ? 1.178 1.540 9.782 1.00 90.06 90 HIS A C 1
ATOM 757 O O . HIS A 1 90 ? 0.461 1.122 10.687 1.00 90.06 90 HIS A O 1
ATOM 763 N N . TYR A 1 91 ? 0.661 2.039 8.659 1.00 91.44 91 TYR A N 1
ATOM 764 C CA . TYR A 1 91 ? -0.778 2.172 8.437 1.00 91.44 91 TYR A CA 1
ATOM 765 C C . TYR A 1 91 ? -1.456 0.826 8.275 1.00 91.44 91 TYR A C 1
ATOM 767 O O . TYR A 1 91 ? -2.580 0.651 8.725 1.00 91.44 91 TYR A O 1
ATOM 775 N N . LYS A 1 92 ? -0.763 -0.142 7.682 1.00 90.00 92 LYS A N 1
ATOM 776 C CA . LYS A 1 92 ? -1.293 -1.491 7.521 1.00 90.00 92 LYS A CA 1
ATOM 777 C C . LYS A 1 92 ? -1.394 -2.215 8.868 1.00 90.00 92 LYS A C 1
ATOM 779 O O . LYS A 1 92 ? -2.379 -2.903 9.114 1.00 90.00 92 LYS A O 1
ATOM 784 N N . GLN A 1 93 ? -0.453 -1.961 9.784 1.00 90.25 93 GLN A N 1
ATOM 785 C CA . GLN A 1 93 ? -0.561 -2.392 11.184 1.00 90.25 93 GLN A CA 1
ATOM 786 C C . GLN A 1 93 ? -1.756 -1.744 11.902 1.00 90.25 93 GLN A C 1
ATOM 788 O O . GLN A 1 93 ? -2.526 -2.432 12.568 1.00 90.25 93 GLN A O 1
ATOM 793 N N . LEU A 1 94 ? -1.957 -0.432 11.739 1.00 90.75 94 LEU A N 1
ATOM 794 C CA . LEU A 1 94 ? -3.114 0.266 12.316 1.00 90.75 94 LEU A CA 1
ATOM 795 C C . LEU A 1 94 ? -4.442 -0.236 11.737 1.00 90.75 94 LEU A C 1
ATOM 797 O O . LEU A 1 94 ? -5.399 -0.453 12.477 1.00 90.75 94 LEU A O 1
ATOM 801 N N . LEU A 1 95 ? -4.490 -0.465 10.425 1.00 90.62 95 LEU A N 1
ATOM 802 C CA . LEU A 1 95 ? -5.644 -1.028 9.734 1.00 90.62 95 LEU A CA 1
ATOM 803 C C . LEU A 1 95 ? -5.976 -2.413 10.293 1.00 90.62 95 LEU A C 1
ATOM 805 O O . LEU A 1 95 ? -7.129 -2.672 10.629 1.00 90.62 95 LEU A O 1
ATOM 809 N N . GLN A 1 96 ? -4.970 -3.270 10.486 1.00 87.31 96 GLN A N 1
ATOM 810 C CA . GLN A 1 96 ? -5.152 -4.574 11.116 1.00 87.31 96 GLN A CA 1
ATOM 811 C C . GLN A 1 96 ? -5.737 -4.450 12.532 1.00 87.31 96 GLN A C 1
ATOM 813 O O . GLN A 1 96 ? -6.694 -5.148 12.863 1.00 87.31 96 GLN A O 1
ATOM 818 N N . GLN A 1 97 ? -5.212 -3.542 13.359 1.00 87.25 97 GLN A N 1
ATOM 819 C CA . GLN A 1 97 ? -5.739 -3.297 14.706 1.00 87.25 97 GLN A CA 1
ATOM 820 C C . GLN A 1 97 ? -7.198 -2.815 14.676 1.00 87.25 97 GLN A C 1
ATOM 822 O O . GLN A 1 97 ? -8.024 -3.304 15.447 1.00 87.25 97 GLN A O 1
ATOM 827 N N . GLN A 1 98 ? -7.539 -1.900 13.765 1.00 85.88 98 GLN A N 1
ATOM 828 C CA . GLN A 1 98 ? -8.898 -1.372 13.621 1.00 85.88 98 GLN A CA 1
ATOM 829 C C . GLN A 1 98 ? -9.881 -2.454 13.151 1.00 85.88 98 GLN A C 1
ATOM 831 O O . GLN A 1 98 ? -11.009 -2.526 13.647 1.00 85.88 98 GLN A O 1
ATOM 836 N N . LEU A 1 99 ? -9.455 -3.334 12.240 1.00 84.44 99 LEU A N 1
ATOM 837 C CA . LEU A 1 99 ? -10.257 -4.474 11.797 1.00 84.44 99 LEU A CA 1
ATOM 838 C C . LEU A 1 99 ? -10.475 -5.489 12.925 1.00 84.44 99 LEU A C 1
ATOM 840 O O . LEU A 1 99 ? -11.611 -5.905 13.140 1.00 84.44 99 LEU A O 1
ATOM 844 N N . LEU A 1 100 ? -9.435 -5.828 13.696 1.00 84.62 100 LEU A N 1
ATOM 845 C CA . LEU A 1 100 ? -9.553 -6.725 14.856 1.00 84.62 100 LEU A CA 1
ATOM 846 C C . LEU A 1 100 ? -10.552 -6.198 15.897 1.00 84.62 100 LEU A C 1
ATOM 848 O O . LEU A 1 100 ? -11.350 -6.965 16.438 1.00 84.62 100 LEU A O 1
ATOM 852 N N . GLN A 1 101 ? -10.539 -4.888 16.156 1.00 82.75 101 GLN A N 1
ATOM 853 C CA . GLN A 1 101 ? -11.498 -4.245 17.058 1.00 82.75 101 GLN A CA 1
ATOM 854 C C . GLN A 1 101 ? -12.923 -4.282 16.495 1.00 82.75 101 GLN A C 1
ATOM 856 O O . GLN A 1 101 ? -13.861 -4.617 17.215 1.00 82.75 101 GLN A O 1
ATOM 861 N N . THR A 1 102 ? -13.086 -3.970 15.206 1.00 79.56 102 THR A N 1
ATOM 862 C CA . THR A 1 102 ? -14.408 -3.885 14.565 1.00 79.56 102 THR A CA 1
ATOM 863 C C . THR A 1 102 ? -15.079 -5.250 14.431 1.00 79.56 102 THR A C 1
ATOM 865 O O . THR A 1 102 ? -16.285 -5.364 14.625 1.00 79.56 102 THR A O 1
ATOM 868 N N . LEU A 1 103 ? -14.305 -6.297 14.138 1.00 77.62 103 LEU A N 1
ATOM 869 C CA . LEU A 1 103 ? -14.800 -7.670 14.006 1.00 77.62 103 LEU A CA 1
ATOM 870 C C . LEU A 1 103 ? -15.058 -8.349 15.364 1.00 77.62 103 LEU A C 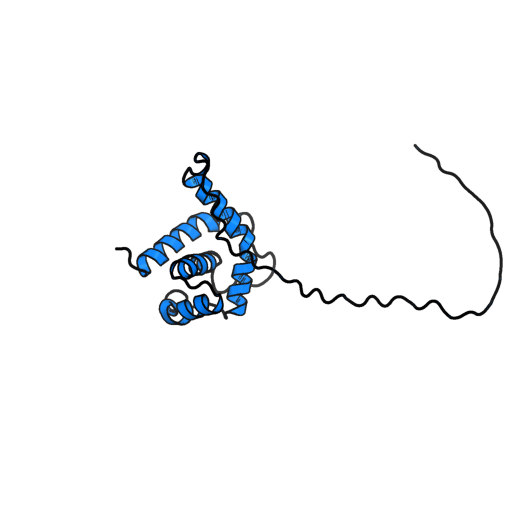1
ATOM 872 O O . LEU A 1 103 ? -15.443 -9.513 15.402 1.00 77.62 103 LEU A O 1
ATOM 876 N N . GLY A 1 104 ? -14.846 -7.651 16.487 1.00 63.88 104 GLY A N 1
ATOM 877 C CA . GLY A 1 104 ? -15.071 -8.201 17.826 1.00 63.88 104 GLY A CA 1
ATOM 878 C C . GLY A 1 104 ? -14.034 -9.242 18.265 1.00 63.88 104 GLY A C 1
ATOM 879 O O . GLY A 1 104 ? -14.185 -9.833 19.334 1.00 63.88 104 GLY A O 1
ATOM 880 N N . ALA A 1 105 ? -12.949 -9.425 17.500 1.00 55.34 105 ALA A N 1
ATOM 881 C CA . ALA A 1 105 ? -11.868 -10.363 17.813 1.00 55.34 105 ALA A CA 1
ATOM 882 C C . ALA A 1 105 ? -11.070 -9.965 19.069 1.00 55.34 105 ALA A C 1
ATOM 884 O O . ALA A 1 105 ? -10.336 -10.779 19.618 1.00 55.34 105 ALA A O 1
ATOM 885 N N . ALA A 1 106 ? -11.270 -8.748 19.588 1.00 50.41 106 ALA A N 1
ATOM 886 C CA . ALA A 1 106 ? -10.756 -8.315 20.888 1.00 50.41 106 ALA A CA 1
ATOM 887 C C . ALA A 1 106 ? -11.335 -9.100 22.093 1.00 50.41 106 ALA A C 1
ATOM 889 O O . ALA A 1 106 ? -10.854 -8.923 23.209 1.00 50.41 106 ALA A O 1
ATOM 890 N N . LYS A 1 107 ? -12.359 -9.950 21.893 1.00 49.16 107 LYS A N 1
ATOM 891 C CA . LYS A 1 107 ? -12.940 -10.839 22.924 1.00 49.16 107 LYS A CA 1
ATOM 892 C C . LYS A 1 107 ? -12.613 -12.328 22.746 1.00 49.16 107 LYS A C 1
ATOM 894 O O . LYS A 1 107 ? -13.044 -13.133 23.566 1.00 49.16 107 LYS A O 1
ATOM 899 N N . SER A 1 108 ? -11.878 -12.704 21.703 1.00 44.97 108 SER A N 1
ATOM 900 C CA . SER A 1 108 ? -11.506 -14.095 21.421 1.00 44.97 108 SER A CA 1
ATOM 901 C C . SER A 1 108 ? -9.988 -14.246 21.454 1.00 44.97 108 SER A C 1
ATOM 903 O O . SER A 1 108 ? -9.287 -13.561 20.715 1.00 44.97 108 SER A O 1
ATOM 905 N N . ASP A 1 109 ? -9.501 -15.160 22.288 1.00 47.84 109 ASP A N 1
ATOM 906 C CA . ASP A 1 109 ? -8.104 -15.344 22.722 1.00 47.84 109 ASP A CA 1
ATOM 907 C C . ASP A 1 109 ? -7.110 -15.801 21.622 1.00 47.84 109 ASP A C 1
ATOM 909 O O . ASP A 1 109 ? -6.067 -16.382 21.912 1.00 47.84 109 ASP A O 1
ATOM 913 N N . LEU A 1 110 ? -7.440 -15.648 20.332 1.00 51.72 110 LEU A N 1
ATOM 914 C CA . LEU A 1 110 ? -6.820 -16.485 19.301 1.00 51.72 110 LEU A CA 1
ATOM 915 C C . LEU A 1 110 ? -6.820 -15.915 17.876 1.00 51.72 110 LEU A C 1
ATOM 917 O O . LEU A 1 110 ? -7.162 -16.631 16.951 1.00 51.72 110 LEU A O 1
ATOM 921 N N . TYR A 1 111 ? -6.379 -14.671 17.650 1.00 48.72 111 TYR A N 1
ATOM 922 C CA . TYR A 1 111 ? -6.024 -14.229 16.285 1.00 48.72 111 TYR A CA 1
ATOM 923 C C . TYR A 1 111 ? -4.823 -13.276 16.257 1.00 48.72 111 TYR A C 1
ATOM 925 O O . TYR A 1 111 ? -4.939 -12.092 15.945 1.00 48.72 111 TYR A O 1
ATOM 933 N N . ARG A 1 112 ? -3.625 -13.809 16.528 1.00 46.97 112 ARG A N 1
ATOM 934 C CA . ARG A 1 112 ? -2.376 -13.170 16.089 1.00 46.97 112 ARG A CA 1
ATOM 935 C C . ARG A 1 112 ? -2.095 -13.596 14.646 1.00 46.97 112 ARG A C 1
ATOM 937 O O . ARG A 1 112 ? -1.451 -14.609 14.402 1.00 46.97 112 ARG A O 1
ATOM 944 N N . VAL A 1 113 ? -2.609 -12.830 13.689 1.00 54.75 113 VAL A N 1
ATOM 945 C CA . VAL A 1 113 ? -2.288 -12.989 12.264 1.00 54.75 113 VAL A CA 1
ATOM 946 C C . VAL A 1 113 ? -1.024 -12.175 11.971 1.00 54.75 113 VAL A C 1
ATOM 948 O O . VAL A 1 113 ? -1.078 -10.954 11.913 1.00 54.75 113 VAL A O 1
ATOM 951 N N . ASP A 1 114 ? 0.123 -12.836 11.821 1.00 53.59 114 ASP A N 1
ATOM 952 C CA . ASP A 1 114 ? 1.432 -12.206 11.551 1.00 53.59 114 ASP A CA 1
ATOM 953 C C . ASP A 1 114 ? 1.755 -12.212 10.041 1.00 53.59 114 ASP A C 1
ATOM 955 O O . ASP A 1 114 ? 2.856 -12.541 9.613 1.00 53.59 114 ASP A O 1
ATOM 959 N N . ALA A 1 115 ? 0.753 -11.938 9.197 1.00 53.59 115 ALA A N 1
ATOM 960 C CA . ALA A 1 115 ? 0.898 -11.993 7.736 1.00 53.59 115 ALA A CA 1
ATOM 961 C C . ALA A 1 115 ? 1.466 -10.695 7.137 1.00 53.59 115 ALA A C 1
ATOM 963 O O . ALA A 1 115 ? 1.629 -10.580 5.922 1.00 53.59 115 ALA A O 1
ATOM 964 N N . PHE A 1 116 ? 1.747 -9.686 7.968 1.00 56.88 116 PHE A N 1
ATOM 965 C CA . PHE A 1 116 ? 2.185 -8.400 7.459 1.00 56.88 116 PHE A CA 1
ATOM 966 C C . PHE A 1 116 ? 3.678 -8.442 7.127 1.00 56.88 116 PHE A C 1
ATOM 968 O O . PHE A 1 116 ? 4.521 -8.368 8.020 1.00 56.88 116 PHE A O 1
ATOM 975 N N . ARG A 1 117 ? 4.023 -8.536 5.834 1.00 46.03 117 ARG A N 1
ATOM 976 C CA . ARG A 1 117 ? 5.413 -8.412 5.376 1.00 46.03 117 ARG A CA 1
ATOM 977 C C . ARG A 1 117 ? 5.928 -7.023 5.743 1.00 46.03 117 ARG A C 1
ATOM 979 O O . ARG A 1 117 ? 5.654 -6.032 5.069 1.00 46.03 117 ARG A O 1
ATOM 986 N N . CYS A 1 118 ? 6.661 -6.938 6.847 1.00 50.91 118 CYS A N 1
ATOM 987 C CA . CYS A 1 118 ? 7.447 -5.760 7.157 1.00 50.91 118 CYS A CA 1
ATOM 988 C C . CYS A 1 118 ? 8.606 -5.721 6.152 1.00 50.91 118 CYS A C 1
ATOM 990 O O . CYS A 1 118 ? 9.357 -6.698 6.070 1.00 50.91 118 CYS A O 1
ATOM 992 N N . PRO A 1 119 ? 8.782 -4.639 5.379 1.00 41.97 119 PRO A N 1
ATOM 993 C CA . PRO A 1 119 ? 9.967 -4.496 4.556 1.00 41.97 119 PRO A CA 1
ATOM 994 C C . PRO A 1 119 ? 11.171 -4.463 5.496 1.00 41.97 119 PRO A C 1
ATOM 996 O O . PRO A 1 119 ? 11.367 -3.497 6.235 1.00 41.97 119 PRO A O 1
ATOM 999 N N . SER A 1 120 ? 11.987 -5.518 5.493 1.00 44.78 120 SER A N 1
ATOM 1000 C CA . SER A 1 120 ? 13.279 -5.483 6.163 1.00 44.78 120 SER A CA 1
ATOM 1001 C C . SER A 1 120 ? 14.143 -4.478 5.408 1.00 44.78 120 SER A C 1
ATOM 1003 O O . SER A 1 120 ? 14.748 -4.798 4.383 1.00 44.78 120 SER A O 1
ATOM 1005 N N . VAL A 1 121 ? 14.175 -3.233 5.879 1.00 48.72 121 VAL A N 1
ATOM 1006 C CA . VAL A 1 121 ? 15.171 -2.262 5.440 1.00 48.72 121 VAL A CA 1
ATOM 1007 C C . VAL A 1 121 ? 16.516 -2.776 5.947 1.00 48.72 121 VAL A C 1
ATOM 1009 O O . VAL A 1 121 ? 16.945 -2.469 7.058 1.00 48.72 121 VAL A O 1
ATOM 1012 N N . ALA A 1 122 ? 17.191 -3.588 5.132 1.00 39.41 122 ALA A N 1
ATOM 1013 C CA . ALA A 1 122 ? 18.628 -3.750 5.233 1.00 39.41 122 ALA A CA 1
ATOM 1014 C C . ALA A 1 122 ? 19.221 -2.391 4.866 1.00 39.41 122 ALA A C 1
ATOM 1016 O O . ALA A 1 122 ? 19.442 -2.058 3.701 1.00 39.41 122 ALA A O 1
ATOM 1017 N N . SER A 1 123 ? 19.399 -1.560 5.887 1.00 39.16 123 SER A N 1
ATOM 1018 C CA . SER A 1 123 ? 20.245 -0.389 5.808 1.00 39.16 123 SER A CA 1
ATOM 1019 C C . SER A 1 123 ? 21.624 -0.882 5.384 1.00 39.16 123 SER A C 1
ATOM 1021 O O . SER A 1 123 ? 22.428 -1.266 6.229 1.00 39.16 123 SER A O 1
ATOM 1023 N N . ASN A 1 124 ? 21.949 -0.819 4.095 1.00 33.81 124 ASN A N 1
ATOM 1024 C CA . ASN A 1 124 ? 23.337 -0.632 3.694 1.00 33.81 124 ASN A CA 1
ATOM 1025 C C . ASN A 1 124 ? 23.719 0.794 4.106 1.00 33.81 124 ASN A C 1
ATOM 1027 O O . ASN A 1 124 ? 23.900 1.692 3.285 1.00 33.81 124 ASN A O 1
ATOM 1031 N N . ALA A 1 125 ? 23.796 1.008 5.421 1.00 38.12 125 ALA A N 1
ATOM 1032 C CA . ALA A 1 125 ? 24.520 2.104 6.011 1.00 38.12 125 ALA A CA 1
ATOM 1033 C C . ALA A 1 125 ? 25.987 1.822 5.700 1.00 38.12 125 ALA A C 1
ATOM 1035 O O . ALA A 1 125 ? 26.682 1.127 6.434 1.00 38.12 125 ALA A O 1
ATOM 1036 N N . HIS A 1 126 ? 26.445 2.321 4.557 1.00 31.97 126 HIS A N 1
ATOM 1037 C CA . HIS A 1 126 ? 27.866 2.488 4.316 1.00 31.97 126 HIS A CA 1
ATOM 1038 C C . HIS A 1 126 ? 28.417 3.294 5.502 1.00 31.97 126 HIS A C 1
ATOM 1040 O O . HIS A 1 126 ? 27.953 4.422 5.718 1.00 31.97 126 HIS A O 1
ATOM 1046 N N . PRO A 1 127 ? 29.348 2.759 6.311 1.00 34.44 127 PRO A N 1
ATOM 1047 C CA . PRO A 1 127 ? 29.930 3.546 7.378 1.00 34.44 127 PRO A CA 1
ATOM 1048 C C . PRO A 1 127 ? 30.701 4.680 6.706 1.00 34.44 127 PRO A C 1
ATOM 1050 O O . PRO A 1 127 ? 31.697 4.453 6.018 1.00 34.44 127 PRO A O 1
ATOM 1053 N N . LYS A 1 128 ? 30.224 5.920 6.871 1.00 35.47 128 LYS A N 1
ATOM 1054 C CA . LYS A 1 128 ? 31.028 7.101 6.557 1.00 35.47 128 LYS A CA 1
ATOM 1055 C C . LYS A 1 128 ? 32.313 6.980 7.369 1.00 35.47 128 LYS A C 1
ATOM 1057 O O . LYS A 1 128 ? 32.310 7.133 8.588 1.00 35.47 128 LYS A O 1
ATOM 1062 N N . ARG A 1 129 ? 33.392 6.658 6.660 1.00 32.06 129 ARG A N 1
ATOM 1063 C CA . ARG A 1 129 ? 34.769 6.576 7.134 1.00 32.06 129 ARG A CA 1
ATOM 1064 C C . ARG A 1 129 ? 35.120 7.905 7.804 1.00 32.06 129 ARG A C 1
ATOM 1066 O O . ARG A 1 129 ? 35.381 8.903 7.137 1.00 32.06 129 ARG A O 1
ATOM 1073 N N . ARG A 1 130 ? 35.050 7.932 9.133 1.00 34.38 130 ARG A N 1
ATOM 1074 C CA . ARG A 1 130 ? 35.507 9.052 9.953 1.00 34.38 130 ARG A CA 1
ATOM 1075 C C . ARG A 1 130 ? 37.032 9.010 9.895 1.00 34.38 130 ARG A C 1
ATOM 1077 O O . ARG A 1 130 ? 37.641 8.134 10.498 1.00 34.38 130 ARG A O 1
ATOM 1084 N N . TYR A 1 131 ? 37.635 9.887 9.096 1.00 35.62 131 TYR A N 1
ATOM 1085 C CA . TYR A 1 131 ? 39.073 10.127 9.158 1.00 35.62 131 TYR A CA 1
ATOM 1086 C C . TYR A 1 131 ? 39.385 10.654 10.565 1.00 35.62 131 TYR A C 1
ATOM 1088 O O . TYR A 1 131 ? 38.985 11.760 10.924 1.00 35.62 131 TYR A O 1
ATOM 1096 N N . LEU A 1 132 ? 40.017 9.813 11.383 1.00 38.91 132 LEU A N 1
ATOM 1097 C CA . LEU A 1 132 ? 40.685 10.226 12.612 1.00 38.91 132 LEU A CA 1
ATOM 1098 C C . LEU A 1 132 ? 41.946 11.011 12.210 1.00 38.91 132 LEU A C 1
ATOM 1100 O O . LEU A 1 132 ? 42.657 10.546 11.315 1.00 38.91 132 LEU A O 1
ATOM 1104 N N . PRO A 1 133 ? 42.240 12.175 12.815 1.00 37.38 133 PRO A N 1
ATOM 1105 C CA . PRO A 1 133 ? 43.520 12.840 12.616 1.00 37.38 133 PRO A CA 1
ATOM 1106 C C . PRO A 1 133 ? 44.637 12.003 13.250 1.00 37.38 133 PRO A C 1
ATOM 1108 O O . PRO A 1 133 ? 44.569 11.660 14.429 1.00 37.38 133 PRO A O 1
ATOM 1111 N N . ASP A 1 134 ? 45.639 11.675 12.441 1.00 34.12 134 ASP A N 1
ATOM 1112 C CA . ASP A 1 134 ? 46.899 11.054 12.841 1.00 34.12 134 ASP A CA 1
ATOM 1113 C C . ASP A 1 134 ? 47.670 11.995 13.781 1.00 34.12 134 ASP A C 1
ATOM 1115 O O . ASP A 1 134 ? 48.060 13.105 13.415 1.00 34.12 134 ASP A O 1
ATOM 1119 N N . TRP A 1 135 ? 47.843 11.543 15.022 1.00 35.72 135 TRP A N 1
ATOM 1120 C CA . TRP A 1 135 ? 48.794 12.080 15.985 1.00 35.72 135 TRP A CA 1
ATOM 1121 C C . TRP A 1 135 ? 50.127 11.357 15.740 1.00 35.72 135 TRP A C 1
ATOM 1123 O O . TRP A 1 135 ? 50.330 10.233 16.183 1.00 35.72 135 TRP A O 1
ATOM 1133 N N . SER A 1 136 ? 51.042 11.983 15.001 1.00 33.50 136 SER A N 1
ATOM 1134 C CA . SER A 1 136 ? 52.476 11.665 15.054 1.00 33.50 136 SER A CA 1
ATOM 1135 C C . SER A 1 136 ? 53.315 12.674 14.259 1.00 33.50 136 SER A C 1
ATOM 1137 O O . SER A 1 136 ? 53.819 12.401 13.178 1.00 33.50 136 SER A O 1
ATOM 1139 N N . ALA A 1 137 ? 53.532 13.862 14.829 1.00 34.41 137 ALA A N 1
ATOM 1140 C CA . ALA A 1 137 ? 54.687 14.685 14.467 1.00 34.41 137 ALA A CA 1
ATOM 1141 C C . ALA A 1 137 ? 55.152 15.505 15.676 1.00 34.41 137 ALA A C 1
ATOM 1143 O O . ALA A 1 137 ? 54.590 16.534 16.044 1.00 34.41 137 ALA A O 1
ATOM 1144 N N . THR A 1 138 ? 56.188 14.982 16.319 1.00 37.69 138 THR A N 1
ATOM 1145 C CA . THR A 1 138 ? 56.987 15.581 17.387 1.00 37.69 138 THR A CA 1
ATOM 1146 C C . THR A 1 138 ? 57.707 16.840 16.891 1.00 37.69 138 THR A C 1
ATOM 1148 O O . THR A 1 138 ? 58.352 16.785 15.847 1.00 37.69 138 THR A O 1
ATOM 1151 N N . GLY A 1 139 ? 57.702 17.939 17.662 1.00 29.78 139 GLY A N 1
ATOM 1152 C CA . GLY A 1 139 ? 58.660 19.032 17.428 1.00 29.78 139 GLY A CA 1
ATOM 1153 C C . GLY A 1 139 ? 58.333 20.426 17.976 1.00 29.78 139 GLY A C 1
ATOM 1154 O O . GLY A 1 139 ? 58.052 21.322 17.200 1.00 29.78 139 GLY A O 1
ATOM 1155 N N . VAL A 1 140 ? 58.479 20.611 19.296 1.00 33.00 140 VAL A N 1
ATOM 1156 C CA . VAL A 1 140 ? 59.096 21.792 19.952 1.00 33.00 140 VAL A CA 1
ATOM 1157 C C . VAL A 1 140 ? 58.555 23.204 19.618 1.00 33.00 140 VAL A C 1
ATOM 1159 O O . VAL A 1 140 ? 58.937 23.794 18.619 1.00 33.00 140 VAL A O 1
ATOM 1162 N N . LEU A 1 141 ? 57.864 23.850 20.575 1.00 32.12 141 LEU A N 1
ATOM 1163 C CA . LEU A 1 141 ? 58.438 24.975 21.346 1.00 32.12 141 LEU A CA 1
ATOM 1164 C C . LEU A 1 141 ? 57.541 25.442 22.512 1.00 32.12 141 LEU A C 1
ATOM 1166 O O . LEU A 1 141 ? 56.386 25.821 22.355 1.00 32.12 141 LEU A O 1
ATOM 1170 N N . ARG A 1 142 ? 58.169 25.435 23.693 1.00 27.31 142 ARG A N 1
ATOM 1171 C CA . ARG A 1 142 ? 57.855 26.136 24.950 1.00 27.31 142 ARG A CA 1
ATOM 1172 C C . ARG A 1 142 ? 57.070 27.454 24.796 1.00 27.31 142 ARG A C 1
ATOM 1174 O O . ARG A 1 142 ? 57.533 28.328 24.068 1.00 27.31 142 ARG A O 1
ATOM 1181 N N . ARG A 1 143 ? 56.152 27.741 25.730 1.00 31.88 143 ARG A N 1
ATOM 1182 C CA . ARG A 1 143 ? 56.420 28.423 27.024 1.00 31.88 143 ARG A CA 1
ATOM 1183 C C . ARG A 1 143 ? 55.119 28.584 27.839 1.00 31.88 143 ARG A C 1
ATOM 1185 O O . ARG A 1 143 ? 54.125 28.984 27.260 1.00 31.88 143 ARG A O 1
ATOM 1192 N N . ASN A 1 144 ? 55.216 28.307 29.149 1.00 29.00 144 ASN A N 1
ATOM 1193 C CA . ASN A 1 144 ? 54.677 29.070 30.297 1.00 29.00 144 ASN A CA 1
ATOM 1194 C C . ASN A 1 144 ? 53.207 29.553 30.254 1.00 29.00 144 ASN A C 1
ATOM 1196 O O . ASN A 1 144 ? 52.810 30.231 29.327 1.00 29.00 144 ASN A O 1
ATOM 1200 N N . SER A 1 145 ? 52.345 29.379 31.252 1.00 32.66 145 SER A N 1
ATOM 1201 C CA . SER A 1 145 ? 52.501 29.052 32.667 1.00 32.66 145 SER A CA 1
ATOM 1202 C C . SER A 1 145 ? 51.141 28.566 33.177 1.00 32.66 145 SER A C 1
ATOM 1204 O O . SER A 1 145 ? 50.110 29.152 32.864 1.00 32.66 145 SER A O 1
ATOM 1206 N N . ALA A 1 146 ? 51.150 27.518 33.988 1.00 32.44 146 ALA A N 1
ATOM 1207 C CA . ALA A 1 146 ? 50.095 27.240 34.958 1.00 32.44 146 ALA A CA 1
ATOM 1208 C C . ALA A 1 146 ? 50.262 28.240 36.158 1.00 32.44 146 ALA A C 1
ATOM 1210 O O . ALA A 1 146 ? 51.279 28.943 36.167 1.00 32.44 146 ALA A O 1
ATOM 1211 N N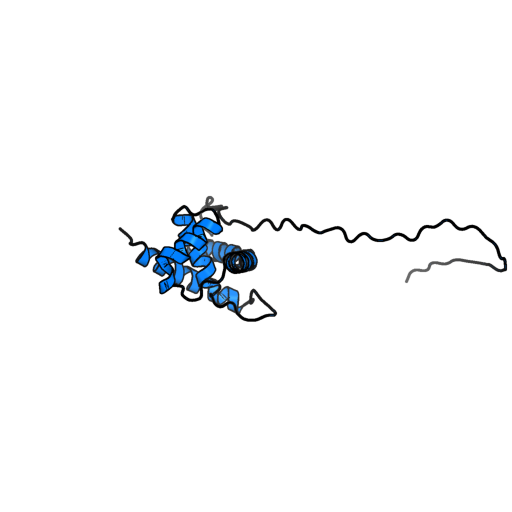 . PRO A 1 147 ? 49.403 28.281 37.208 1.00 43.44 147 PRO A N 1
ATOM 1212 C CA . PRO A 1 147 ? 48.511 27.175 37.538 1.00 43.44 147 PRO A CA 1
ATOM 1213 C C . PRO A 1 147 ? 47.237 27.500 38.379 1.00 43.44 147 PRO A C 1
ATOM 1215 O O . PRO A 1 147 ? 46.947 28.651 38.678 1.00 43.44 147 PRO A O 1
ATOM 1218 N N . PHE A 1 148 ? 46.577 26.416 38.825 1.00 30.00 148 PHE A N 1
ATOM 1219 C CA . PHE A 1 148 ? 45.664 26.279 39.985 1.00 30.00 148 PHE A CA 1
ATOM 1220 C C . PHE A 1 148 ? 44.242 26.884 39.874 1.00 30.00 148 PHE A C 1
ATOM 1222 O O . PHE A 1 148 ? 44.063 27.944 39.303 1.00 30.00 148 PHE A O 1
ATOM 1229 N N . MET A 1 149 ? 43.165 26.352 40.471 1.00 28.25 149 MET A N 1
ATOM 1230 C CA . MET A 1 149 ? 42.806 25.070 41.106 1.00 28.25 149 MET A CA 1
ATOM 1231 C C . MET A 1 149 ? 41.350 25.236 41.624 1.00 28.25 149 MET A C 1
ATOM 1233 O O . MET A 1 149 ? 41.065 26.240 42.257 1.00 28.25 149 MET A O 1
ATOM 1237 N N . VAL A 1 150 ? 40.485 24.249 41.339 1.00 36.47 150 VAL A N 1
ATOM 1238 C CA . VAL A 1 150 ? 39.376 23.661 42.149 1.00 36.47 150 VAL A CA 1
ATOM 1239 C C . VAL A 1 150 ? 38.259 24.533 42.769 1.00 36.47 150 VAL A C 1
ATOM 1241 O O . VAL A 1 150 ? 38.519 25.449 43.535 1.00 36.47 150 VAL A O 1
ATOM 1244 N N . SER A 1 151 ? 37.010 24.104 42.505 1.00 37.03 151 SER A N 1
ATOM 1245 C CA . SER A 1 151 ? 35.875 23.797 43.427 1.00 37.03 151 SER A CA 1
ATOM 1246 C C . SER A 1 151 ? 34.566 24.041 42.658 1.00 37.03 151 SER A C 1
ATOM 1248 O O . SER A 1 151 ? 34.362 25.126 42.133 1.00 37.03 151 SER A O 1
ATOM 1250 N N . VAL A 1 152 ? 33.746 23.039 42.319 1.00 41.44 152 VAL A N 1
ATOM 1251 C CA . VAL A 1 152 ? 32.779 22.335 43.187 1.00 41.44 152 VAL A CA 1
ATOM 1252 C C . VAL A 1 152 ? 32.074 23.296 44.138 1.00 41.44 152 VAL A C 1
ATOM 1254 O O . VAL A 1 152 ? 32.624 23.612 45.182 1.00 41.44 152 VAL A O 1
ATOM 1257 N N . ASP A 1 153 ? 30.850 23.697 43.796 1.00 40.31 153 ASP A N 1
ATOM 1258 C CA . ASP A 1 153 ? 29.793 23.698 44.799 1.00 40.31 153 ASP A CA 1
ATOM 1259 C C . ASP A 1 153 ? 28.396 23.590 44.189 1.00 40.31 153 ASP A C 1
ATOM 1261 O O . ASP A 1 153 ? 28.083 24.120 43.122 1.00 40.31 153 ASP A O 1
ATOM 1265 N N . THR A 1 154 ? 27.601 22.819 44.913 1.00 41.66 154 THR A N 1
ATOM 1266 C CA . THR A 1 154 ? 26.180 22.547 44.750 1.00 41.66 154 THR A CA 1
ATOM 1267 C C . THR A 1 154 ? 25.379 23.723 45.295 1.00 41.66 154 THR A C 1
ATOM 1269 O O . THR A 1 154 ? 25.652 24.170 46.408 1.00 41.66 154 THR A O 1
ATOM 1272 N N . SER A 1 155 ? 24.343 24.159 44.577 1.00 51.88 155 SER A N 1
ATOM 1273 C CA . SER A 1 155 ? 23.062 24.643 45.127 1.00 51.88 155 SER A CA 1
ATOM 1274 C C . SER A 1 155 ? 22.024 24.744 44.018 1.00 51.88 155 SER A C 1
ATOM 1276 O O . SER A 1 155 ? 22.387 25.233 42.926 1.00 51.88 155 SER A O 1
#